Protein AF-A0AAN6P6B8-F1 (afdb_monomer)

Nearest PDB structures (foldseek):
  9g6k-assembly1_Lo  TM=2.796E-01  e=7.199E+00  Toxoplasma gondii

Sequence (50 aa):
MSLSTIVLPKPALGQDVQLGMLYDVRSGQFFASLSLWDNDVVNAKQQLEG

Organism: NCBI:txid2588326

Foldseek 3Di:
DDPPPDDDDDDCPPPPDAFQWDADPVVRDTDDVDGPDDPVVRVVVRVPPD

Solvent-accessible surface area (backbone atoms only — not comparable to full-atom values): 3605 Å² total; per-residue (Å²): 133,82,83,73,79,83,80,78,91,72,86,62,89,86,55,94,80,61,78,54,48,42,73,42,86,88,82,70,45,74,38,82,95,50,56,96,56,61,62,71,66,39,51,68,62,62,68,75,80,124

pLDDT: mean 79.13, std 11.37, range [42.53, 90.12]

Mean predicted aligned error: 7.91 Å

Secondary structure (DSSP, 8-state):
------------TT----TT-EE-TTT--EESS--SS-HHHHHHHHTT--

Radius of gyration: 13.06 Å; Cα contacts (8 Å, |Δi|>4): 33; chains: 1; bounding box: 29×23×35 Å

Structure (mmCIF, N/CA/C/O backbone):
data_AF-A0AAN6P6B8-F1
#
_entry.id  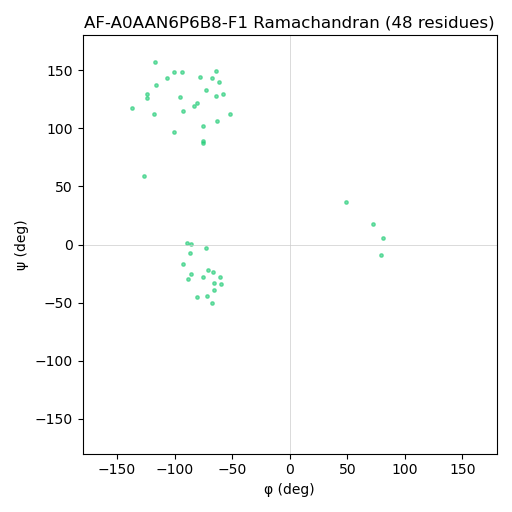 AF-A0AAN6P6B8-F1
#
loop_
_atom_site.group_PDB
_atom_site.id
_atom_site.type_symbol
_atom_site.label_atom_id
_atom_site.label_alt_id
_atom_site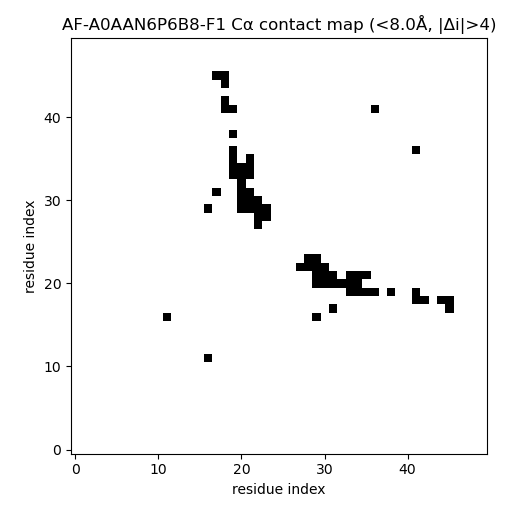.label_comp_id
_atom_site.label_asym_id
_atom_site.label_entity_id
_atom_site.label_seq_id
_atom_site.pdbx_PDB_ins_code
_atom_site.Cartn_x
_atom_site.Cartn_y
_atom_site.Cartn_z
_atom_site.occupancy
_atom_site.B_iso_or_equiv
_atom_site.auth_seq_id
_atom_site.auth_comp_id
_atom_site.auth_asym_id
_atom_site.auth_atom_id
_atom_site.pdbx_PDB_model_num
ATOM 1 N N . MET A 1 1 ? -16.573 10.311 -25.989 1.00 47.06 1 MET A N 1
ATOM 2 C CA . MET A 1 1 ? -16.859 9.821 -24.624 1.00 47.06 1 MET A CA 1
ATOM 3 C C . MET A 1 1 ? -15.633 10.094 -23.775 1.00 47.06 1 MET A C 1
ATOM 5 O O . MET A 1 1 ? -14.579 9.566 -24.096 1.00 47.06 1 MET A O 1
ATOM 9 N N . SER A 1 2 ? -15.738 10.973 -22.778 1.00 58.19 2 SER A N 1
ATOM 10 C CA . SER A 1 2 ? -14.667 11.161 -21.794 1.00 58.19 2 SER A CA 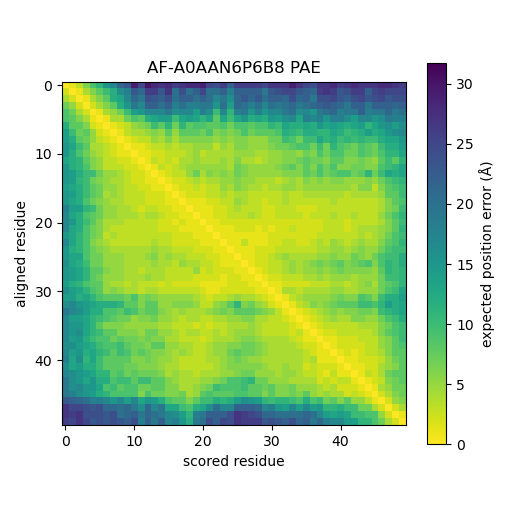1
ATOM 11 C C . SER A 1 2 ? -14.780 10.036 -20.768 1.00 58.19 2 SER A C 1
ATOM 13 O O . SER A 1 2 ? -15.845 9.866 -20.177 1.00 58.19 2 SER A O 1
ATOM 15 N N . LEU A 1 3 ? -13.727 9.237 -20.600 1.00 58.53 3 LEU A N 1
ATOM 16 C CA . LEU A 1 3 ? -13.621 8.298 -19.486 1.00 58.53 3 LEU A CA 1
ATOM 17 C C . LEU A 1 3 ? -13.290 9.127 -18.245 1.00 58.53 3 LEU A C 1
ATOM 19 O O . LEU A 1 3 ? -12.128 9.350 -17.925 1.00 58.53 3 LEU A O 1
ATOM 23 N N . SER A 1 4 ? -14.313 9.639 -17.568 1.00 67.25 4 SER A N 1
ATOM 24 C CA . SER A 1 4 ? -14.149 10.135 -16.206 1.00 67.25 4 SER A CA 1
ATOM 25 C C . SER A 1 4 ? -13.740 8.947 -15.341 1.00 67.25 4 SER A C 1
ATOM 27 O O . SER A 1 4 ? -14.556 8.056 -15.101 1.00 67.25 4 SER A O 1
ATOM 29 N N . THR A 1 5 ? -12.471 8.897 -14.937 1.00 71.38 5 THR A N 1
ATOM 30 C CA . THR A 1 5 ? -11.942 7.879 -14.027 1.00 71.38 5 THR A CA 1
ATOM 31 C C . THR A 1 5 ? -12.822 7.822 -12.784 1.00 71.38 5 THR A C 1
ATOM 33 O O . THR A 1 5 ? -12.878 8.776 -12.009 1.00 71.38 5 THR A O 1
ATOM 36 N N . ILE A 1 6 ? -13.542 6.716 -12.608 1.00 77.12 6 ILE A N 1
ATOM 37 C CA . ILE A 1 6 ? -14.356 6.491 -11.416 1.00 77.12 6 ILE A CA 1
ATOM 38 C C . ILE A 1 6 ? -13.389 6.126 -10.292 1.00 77.12 6 ILE A C 1
ATOM 40 O O . ILE A 1 6 ? -12.891 5.004 -10.225 1.00 77.12 6 ILE A O 1
ATOM 44 N N . VAL A 1 7 ? -13.100 7.093 -9.425 1.00 77.44 7 VAL A N 1
ATOM 45 C CA . VAL A 1 7 ? -12.401 6.843 -8.163 1.00 77.44 7 VAL A CA 1
ATOM 46 C C . VAL A 1 7 ? -13.442 6.380 -7.150 1.00 77.44 7 VAL A C 1
ATOM 48 O O . VAL A 1 7 ? -14.388 7.107 -6.855 1.00 77.44 7 VAL A O 1
ATOM 51 N N . LEU A 1 8 ? -13.279 5.163 -6.631 1.00 77.31 8 LEU A N 1
ATOM 52 C CA . LEU A 1 8 ? -14.124 4.608 -5.575 1.00 77.31 8 LEU A CA 1
ATOM 53 C C . LEU A 1 8 ? -13.386 4.738 -4.235 1.00 77.31 8 LEU A C 1
ATOM 55 O O . LEU A 1 8 ? -12.534 3.897 -3.941 1.00 77.31 8 LEU A O 1
ATOM 59 N N . PRO A 1 9 ? -13.656 5.779 -3.427 1.00 79.62 9 PRO A N 1
ATOM 60 C CA . PRO A 1 9 ? -13.037 5.898 -2.114 1.00 79.62 9 PRO A CA 1
ATOM 61 C C . PRO A 1 9 ? -13.488 4.735 -1.219 1.00 79.62 9 PRO A C 1
ATOM 63 O O . PRO A 1 9 ? -14.683 4.481 -1.068 1.00 79.62 9 PRO A O 1
ATOM 66 N N . LYS A 1 10 ? -12.524 4.031 -0.617 1.00 82.69 10 LYS A N 1
ATOM 67 C CA . LYS A 1 10 ? -12.750 2.928 0.325 1.00 82.69 10 LYS A CA 1
ATOM 68 C C . LYS A 1 10 ? -12.036 3.240 1.645 1.00 82.69 10 LYS A C 1
ATOM 70 O O . LYS A 1 10 ? -10.847 3.551 1.611 1.00 82.69 10 LYS A O 1
ATOM 75 N N . PRO A 1 11 ? -12.714 3.143 2.802 1.00 84.12 11 PRO A N 1
ATOM 76 C CA . PRO A 1 11 ? -12.052 3.297 4.092 1.00 84.12 11 PRO A CA 1
ATOM 77 C C . PRO A 1 11 ? -11.078 2.138 4.345 1.00 84.12 11 PRO A C 1
ATOM 79 O O . PRO A 1 11 ? -11.381 0.990 4.020 1.00 84.12 11 PRO A O 1
ATOM 82 N N . ALA A 1 12 ? -9.935 2.429 4.970 1.00 82.06 12 ALA A N 1
ATOM 83 C CA . ALA A 1 12 ? -8.912 1.425 5.274 1.00 82.06 12 ALA A CA 1
ATOM 84 C C . ALA A 1 12 ? -9.325 0.449 6.392 1.00 82.06 12 ALA A C 1
ATOM 86 O O . ALA A 1 12 ? -8.790 -0.645 6.462 1.00 82.06 12 ALA A O 1
ATOM 87 N N . LEU A 1 13 ? -10.282 0.809 7.260 1.00 86.38 13 LEU A N 1
ATOM 88 C CA . LEU A 1 13 ? -10.859 -0.073 8.295 1.00 86.38 13 LEU A CA 1
ATOM 89 C C . LEU A 1 13 ? -9.819 -0.830 9.157 1.00 86.38 13 LEU A C 1
ATOM 91 O O . LEU A 1 13 ? -10.039 -1.979 9.532 1.00 86.38 13 LEU A O 1
ATOM 95 N N . GLY A 1 14 ? -8.686 -0.190 9.469 1.00 84.56 14 GLY A N 1
ATOM 96 C CA . GLY A 1 14 ? -7.601 -0.789 10.260 1.00 84.56 14 GLY A CA 1
ATOM 97 C C . GLY A 1 14 ? -6.654 -1.703 9.473 1.00 84.56 14 GLY A C 1
ATOM 98 O O . GLY A 1 14 ? -5.776 -2.318 10.069 1.00 84.56 14 GLY A O 1
ATOM 99 N N . GLN A 1 15 ? -6.812 -1.796 8.150 1.00 83.62 15 GLN A N 1
ATOM 100 C CA . GLN A 1 15 ? -5.846 -2.438 7.264 1.00 83.62 15 GLN A CA 1
ATOM 101 C C . GLN A 1 15 ? -4.610 -1.539 7.123 1.00 83.62 15 GLN A C 1
ATOM 103 O O . GLN A 1 15 ? -4.744 -0.339 6.878 1.00 83.62 15 GLN A O 1
ATOM 108 N N . ASP A 1 16 ? -3.420 -2.124 7.253 1.00 85.38 16 ASP A N 1
ATOM 109 C CA . ASP A 1 16 ? -2.153 -1.443 6.978 1.00 85.38 16 ASP A CA 1
ATOM 110 C C . ASP A 1 16 ? -1.963 -1.322 5.458 1.00 85.38 16 ASP A C 1
ATOM 112 O O . ASP A 1 16 ? -1.463 -2.236 4.802 1.00 85.38 16 ASP A O 1
ATOM 116 N N . VAL A 1 17 ? -2.478 -0.232 4.882 1.00 85.44 17 VAL A N 1
ATOM 117 C CA . VAL A 1 17 ? -2.410 0.058 3.443 1.00 85.44 17 VAL A CA 1
ATOM 118 C C . VAL A 1 17 ? -1.219 0.968 3.177 1.00 85.44 17 VAL A C 1
ATOM 120 O O . VAL A 1 17 ? -1.105 2.043 3.756 1.00 85.44 17 VAL A O 1
ATOM 123 N N . GLN A 1 18 ? -0.361 0.556 2.251 1.00 85.56 18 GLN A N 1
ATOM 124 C CA . GLN A 1 18 ? 0.833 1.288 1.838 1.00 85.56 18 GLN A CA 1
ATOM 125 C C . GLN A 1 18 ? 0.708 1.676 0.365 1.00 85.56 18 GLN A C 1
ATOM 127 O O . GLN A 1 18 ? -0.047 1.060 -0.399 1.00 85.56 18 GLN A O 1
ATOM 132 N N . LEU A 1 19 ? 1.437 2.711 -0.053 1.00 86.25 19 LEU A N 1
ATOM 133 C CA . LEU A 1 19 ? 1.450 3.103 -1.456 1.00 86.25 19 LEU A CA 1
ATOM 134 C C . LEU A 1 19 ? 2.065 1.979 -2.300 1.00 86.25 19 LEU A C 1
ATOM 136 O O . LEU A 1 19 ? 2.906 1.211 -1.844 1.00 86.25 19 LEU A O 1
ATOM 140 N N . GLY A 1 20 ? 1.613 1.861 -3.548 1.00 86.19 20 GLY A N 1
ATOM 141 C CA . GLY A 1 20 ? 2.101 0.837 -4.477 1.00 86.19 20 GLY A CA 1
ATOM 142 C C . GLY A 1 20 ? 1.514 -0.566 -4.275 1.00 86.19 20 GLY A C 1
ATOM 143 O O . GLY A 1 20 ? 1.694 -1.406 -5.156 1.00 86.19 20 GLY A O 1
ATOM 144 N N . MET A 1 21 ? 0.762 -0.819 -3.196 1.00 89.44 21 MET A N 1
ATOM 145 C CA . MET A 1 21 ? 0.055 -2.090 -3.014 1.00 89.44 21 MET A CA 1
ATOM 146 C C . MET A 1 21 ? -0.967 -2.338 -4.125 1.00 89.44 21 MET A C 1
ATOM 148 O O . MET A 1 21 ? -1.729 -1.449 -4.518 1.00 89.44 21 MET A O 1
ATOM 152 N N . LEU A 1 22 ? -1.049 -3.588 -4.575 1.00 90.12 22 LEU A N 1
ATOM 153 C CA . LEU A 1 22 ? -2.139 -4.029 -5.439 1.00 90.12 22 LEU A CA 1
ATOM 154 C C . LEU A 1 22 ? -3.406 -4.283 -4.626 1.00 90.12 22 LEU A C 1
ATOM 156 O O . LEU A 1 22 ? -3.344 -4.812 -3.517 1.00 90.12 22 LEU A O 1
ATOM 160 N N . TYR A 1 23 ? -4.555 -3.962 -5.218 1.00 87.69 23 TYR A N 1
ATOM 161 C CA . TYR A 1 23 ? -5.876 -4.210 -4.647 1.00 87.69 23 TYR A CA 1
ATOM 162 C C . TYR A 1 23 ? -6.726 -5.043 -5.607 1.00 87.69 23 TYR A C 1
ATOM 164 O O . TYR A 1 23 ? -6.929 -4.655 -6.759 1.00 87.69 23 TYR A O 1
ATOM 172 N N . ASP A 1 24 ? -7.259 -6.166 -5.124 1.00 88.38 24 ASP A N 1
ATOM 173 C CA . ASP A 1 24 ? -8.285 -6.925 -5.838 1.00 88.38 24 ASP A CA 1
ATOM 174 C C . ASP A 1 24 ? -9.680 -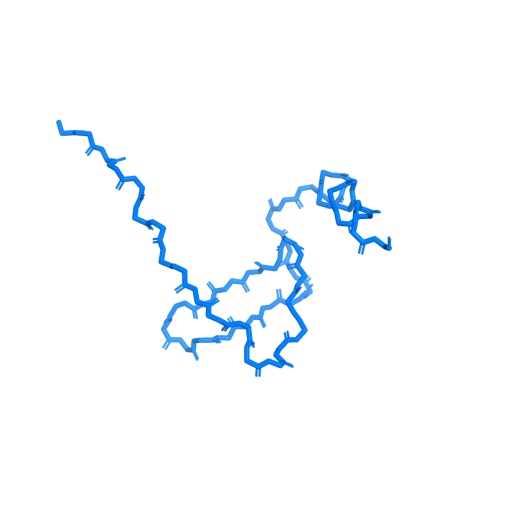6.474 -5.392 1.00 88.38 24 ASP A C 1
ATOM 176 O O . ASP A 1 24 ? -10.106 -6.693 -4.258 1.00 88.38 24 ASP A O 1
ATOM 180 N N . VAL A 1 25 ? -10.430 -5.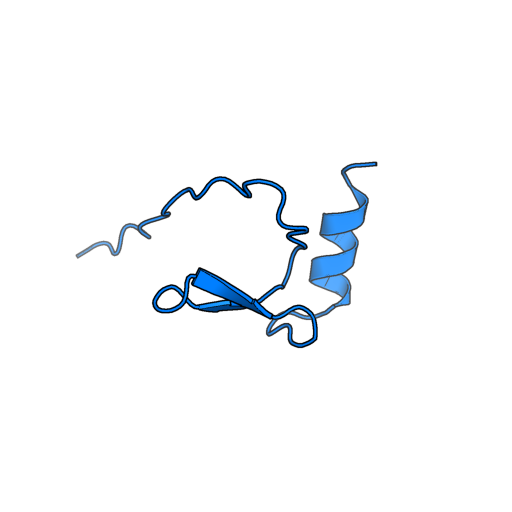877 -6.319 1.00 86.62 25 VAL A N 1
ATOM 181 C CA . VAL A 1 25 ? -11.795 -5.393 -6.079 1.00 86.62 25 VAL A CA 1
ATOM 182 C C . VAL A 1 25 ? -12.805 -6.515 -5.818 1.00 86.62 25 VAL A C 1
ATOM 184 O O . VAL A 1 25 ? -13.832 -6.263 -5.193 1.00 86.62 25 VAL A O 1
ATOM 187 N N . ARG A 1 26 ? -12.541 -7.744 -6.284 1.00 88.12 26 ARG A N 1
ATOM 188 C CA . ARG A 1 26 ? -13.472 -8.876 -6.145 1.00 88.12 26 ARG A CA 1
ATOM 189 C C . ARG A 1 26 ? -13.391 -9.506 -4.763 1.00 88.12 26 ARG A C 1
ATOM 191 O O . ARG A 1 26 ? -14.423 -9.792 -4.167 1.00 88.12 26 ARG A O 1
ATOM 198 N N . SER A 1 27 ? -12.174 -9.727 -4.273 1.00 88.94 27 SER A N 1
ATOM 199 C CA . SER A 1 27 ? -11.921 -10.322 -2.955 1.00 88.94 27 SER A CA 1
ATOM 200 C C . SER A 1 27 ? -11.744 -9.281 -1.845 1.00 88.94 27 SER A C 1
ATOM 202 O O . SER A 1 27 ? -11.850 -9.614 -0.667 1.00 88.94 27 SER A O 1
ATOM 204 N N . GLY A 1 28 ? -11.486 -8.018 -2.197 1.00 85.56 28 GLY A N 1
ATOM 205 C CA . GLY A 1 28 ? -11.204 -6.942 -1.248 1.00 85.56 28 GLY A CA 1
ATOM 206 C C . GLY A 1 28 ? -9.827 -7.040 -0.585 1.00 85.56 28 GLY A C 1
ATOM 207 O O . GLY A 1 28 ? -9.628 -6.420 0.462 1.00 85.56 28 GLY A O 1
ATOM 208 N N . GLN A 1 29 ? -8.907 -7.822 -1.156 1.00 86.56 29 GLN A N 1
ATOM 209 C CA . GLN A 1 29 ? -7.580 -8.089 -0.601 1.00 86.56 29 GLN A CA 1
ATOM 210 C C . GLN A 1 29 ? -6.512 -7.128 -1.136 1.00 86.56 29 GLN A C 1
ATOM 212 O O . GLN A 1 29 ? -6.570 -6.690 -2.287 1.00 86.56 29 GLN A O 1
ATOM 217 N N . PHE A 1 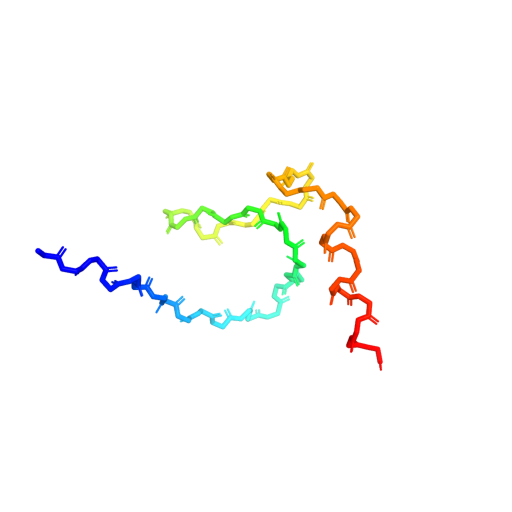30 ? -5.517 -6.846 -0.291 1.00 88.00 30 PHE A N 1
ATOM 218 C CA . PHE A 1 30 ? -4.309 -6.103 -0.648 1.00 88.00 30 PHE A CA 1
ATOM 219 C C . PHE A 1 30 ? -3.107 -7.043 -0.744 1.00 88.00 30 PHE A C 1
ATOM 221 O O . PHE A 1 30 ? -2.974 -7.967 0.060 1.00 88.00 30 PHE A O 1
ATOM 228 N N . PHE A 1 31 ? -2.210 -6.778 -1.693 1.00 87.94 31 PHE A N 1
ATOM 229 C CA . PHE A 1 31 ? -0.966 -7.527 -1.867 1.00 87.94 31 PHE A CA 1
ATOM 230 C C . PHE A 1 31 ? 0.230 -6.594 -1.667 1.00 87.94 31 PHE A C 1
ATOM 232 O O . PHE A 1 31 ? 0.465 -5.698 -2.475 1.00 87.94 31 PHE A O 1
ATOM 239 N N . ALA A 1 32 ? 0.982 -6.816 -0.584 1.00 78.25 32 ALA A N 1
ATOM 240 C CA . ALA A 1 32 ? 2.096 -5.955 -0.176 1.00 78.25 32 ALA A CA 1
ATOM 241 C C . ALA A 1 32 ? 3.435 -6.300 -0.851 1.00 78.25 32 ALA A C 1
ATOM 243 O O . ALA A 1 32 ? 4.300 -5.446 -0.990 1.00 78.25 32 ALA A O 1
ATOM 244 N N . SER A 1 33 ? 3.626 -7.547 -1.288 1.00 74.50 33 SER A N 1
ATO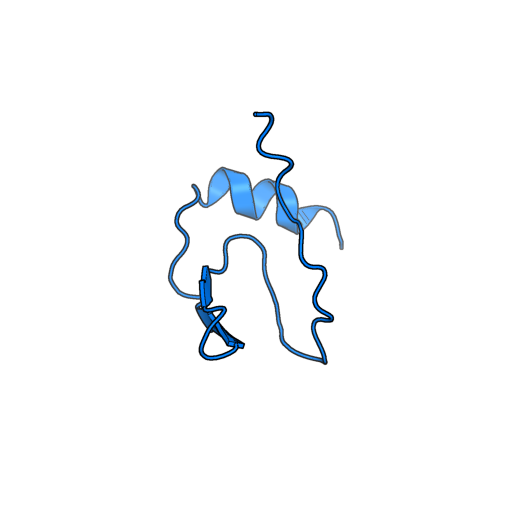M 245 C CA . SER A 1 33 ? 4.905 -8.013 -1.849 1.00 74.50 33 SER A CA 1
ATOM 246 C C . SER A 1 33 ? 5.071 -7.728 -3.345 1.00 74.50 33 SER A C 1
ATOM 248 O O . SER A 1 33 ? 6.077 -8.125 -3.928 1.00 74.50 33 SER A O 1
ATOM 250 N N . LEU A 1 34 ? 4.081 -7.093 -3.980 1.00 77.62 34 LEU A N 1
ATOM 251 C CA . LEU A 1 34 ? 4.077 -6.832 -5.414 1.00 77.62 34 LEU A CA 1
ATOM 252 C C . LEU A 1 34 ? 3.588 -5.411 -5.692 1.00 77.62 34 LEU A C 1
ATOM 254 O O . LEU A 1 34 ? 2.433 -5.088 -5.426 1.00 77.62 34 LEU A O 1
ATOM 258 N N . SER A 1 35 ? 4.470 -4.602 -6.276 1.00 83.44 35 SER A N 1
ATOM 259 C CA . SER A 1 35 ? 4.173 -3.270 -6.801 1.00 83.44 35 SER A CA 1
ATOM 260 C C . SER A 1 35 ? 4.400 -3.269 -8.311 1.00 83.44 35 SER A C 1
ATOM 262 O O . SER A 1 35 ? 5.381 -3.827 -8.800 1.00 83.44 35 SER A O 1
ATOM 264 N N . LEU A 1 36 ? 3.488 -2.639 -9.054 1.00 87.12 36 LEU A N 1
ATOM 265 C CA . LEU A 1 36 ? 3.669 -2.358 -10.489 1.00 87.12 36 LEU A CA 1
ATOM 266 C C . LEU A 1 36 ? 4.405 -1.037 -10.740 1.00 87.12 36 LEU A C 1
ATOM 268 O O . LEU A 1 36 ? 4.710 -0.702 -11.882 1.00 87.12 36 LEU A O 1
ATOM 272 N N . TRP A 1 37 ? 4.645 -0.277 -9.678 1.00 85.25 37 TRP A N 1
ATOM 273 C CA . TRP A 1 37 ? 5.310 1.012 -9.711 1.00 85.25 37 TRP A CA 1
ATOM 274 C C . TRP A 1 37 ? 6.761 0.847 -9.280 1.00 85.25 37 TRP A C 1
ATOM 276 O O . TRP A 1 37 ? 7.066 0.002 -8.436 1.00 85.25 37 TRP A O 1
ATOM 286 N N . ASP A 1 38 ? 7.631 1.688 -9.832 1.00 86.25 38 ASP A N 1
ATOM 287 C CA . ASP 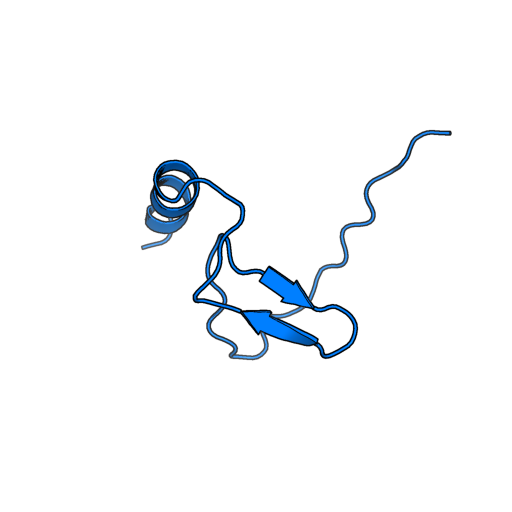A 1 38 ? 9.010 1.796 -9.370 1.00 86.25 38 ASP A CA 1
ATOM 288 C C . ASP A 1 38 ? 9.032 2.164 -7.877 1.00 86.25 38 ASP A C 1
ATOM 290 O O . ASP A 1 38 ? 8.354 3.104 -7.440 1.00 86.25 38 ASP A O 1
ATOM 294 N N . ASN A 1 39 ? 9.804 1.409 -7.097 1.00 83.12 39 ASN A N 1
ATOM 295 C CA . ASN A 1 39 ? 9.913 1.593 -5.656 1.00 83.12 39 ASN A CA 1
ATOM 296 C C . ASN A 1 39 ? 10.431 2.987 -5.297 1.00 83.12 39 ASN A C 1
ATOM 298 O O . ASN A 1 39 ? 9.974 3.549 -4.305 1.00 83.12 39 ASN A O 1
ATOM 302 N N . ASP A 1 40 ? 11.321 3.578 -6.096 1.00 85.38 40 ASP A N 1
ATOM 303 C CA . ASP A 1 40 ? 11.849 4.916 -5.815 1.00 85.38 40 ASP A CA 1
ATOM 304 C C . ASP A 1 40 ? 10.750 5.983 -5.925 1.00 85.38 40 ASP A C 1
ATOM 306 O O . ASP A 1 40 ? 10.712 6.937 -5.146 1.00 85.38 40 ASP A O 1
ATOM 310 N N . VAL A 1 41 ? 9.789 5.787 -6.833 1.00 83.94 41 VAL A N 1
ATOM 311 C CA . VAL A 1 41 ? 8.631 6.679 -6.993 1.00 83.94 41 VAL A CA 1
ATOM 312 C C . VAL A 1 41 ? 7.652 6.523 -5.829 1.00 83.94 41 VAL A C 1
ATOM 314 O O . VAL A 1 41 ? 7.163 7.522 -5.298 1.00 83.94 41 VAL A O 1
ATOM 317 N N . VAL A 1 42 ? 7.365 5.284 -5.426 1.00 83.56 42 VAL A N 1
ATOM 318 C CA . VAL A 1 42 ? 6.426 4.977 -4.335 1.00 83.56 42 VAL A CA 1
ATOM 319 C C . VAL A 1 42 ? 6.982 5.440 -2.986 1.00 83.56 42 VAL A C 1
ATOM 321 O O . VAL A 1 42 ? 6.317 6.181 -2.259 1.00 83.56 42 VAL A O 1
ATOM 324 N N . ASN A 1 43 ? 8.226 5.076 -2.677 1.00 81.25 43 ASN A N 1
ATOM 325 C CA . ASN A 1 43 ? 8.862 5.359 -1.391 1.00 81.25 43 ASN A CA 1
ATOM 326 C C . ASN A 1 43 ? 9.078 6.859 -1.171 1.00 81.25 43 ASN A C 1
ATOM 328 O O . ASN A 1 43 ? 8.833 7.354 -0.070 1.00 81.25 43 ASN A O 1
ATOM 332 N N . ALA A 1 44 ? 9.456 7.603 -2.218 1.00 81.62 44 ALA A N 1
ATOM 333 C CA . ALA A 1 44 ? 9.602 9.057 -2.135 1.00 81.62 44 ALA A CA 1
ATOM 334 C C . ALA A 1 44 ? 8.289 9.769 -1.766 1.00 81.62 44 ALA A C 1
ATOM 336 O O . ALA A 1 44 ? 8.314 10.854 -1.188 1.00 81.62 44 ALA A O 1
ATOM 337 N N . LYS A 1 45 ? 7.133 9.181 -2.102 1.00 78.38 45 LYS A N 1
ATOM 338 C CA . LYS A 1 45 ? 5.813 9.724 -1.751 1.00 78.38 45 LYS A CA 1
ATOM 339 C C . LYS A 1 45 ? 5.319 9.252 -0.392 1.00 78.38 45 LYS A C 1
ATOM 341 O O . LYS A 1 45 ? 4.600 9.996 0.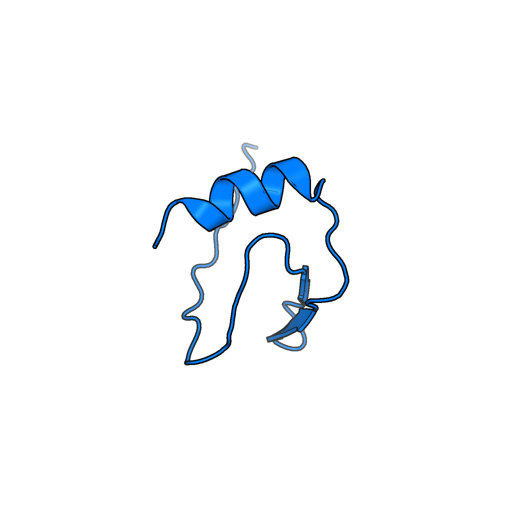262 1.00 78.38 45 LYS A O 1
ATOM 346 N N . GLN A 1 46 ? 5.723 8.061 0.039 1.00 77.31 46 GLN A N 1
ATOM 347 C CA . GLN A 1 46 ? 5.292 7.497 1.314 1.00 77.31 46 GLN A CA 1
ATOM 348 C C . GLN A 1 46 ? 5.985 8.139 2.524 1.00 77.31 46 GLN A C 1
ATOM 350 O O . GLN A 1 46 ? 5.397 8.222 3.594 1.00 77.31 46 GLN A O 1
ATOM 355 N N . GLN A 1 47 ? 7.209 8.646 2.357 1.00 65.19 47 GLN A N 1
ATOM 356 C CA . GLN A 1 47 ? 7.973 9.304 3.428 1.00 65.19 47 GLN A CA 1
ATOM 357 C C . GLN A 1 47 ? 7.454 10.701 3.826 1.00 65.19 47 GLN A C 1
ATOM 359 O O . GLN A 1 47 ? 8.008 11.310 4.737 1.00 65.19 47 GLN A O 1
ATOM 364 N N . LEU A 1 48 ? 6.422 11.232 3.160 1.00 57.91 48 LEU A N 1
ATOM 365 C CA . LEU A 1 48 ? 5.935 12.601 3.379 1.00 57.91 48 LEU A CA 1
ATOM 366 C C . LEU A 1 48 ? 4.852 12.734 4.467 1.00 57.91 48 LEU A C 1
ATOM 368 O O . LEU A 1 48 ? 4.409 13.849 4.723 1.00 57.91 48 LEU A O 1
ATOM 372 N N . GLU A 1 49 ? 4.458 11.647 5.134 1.00 50.44 49 GLU A N 1
ATOM 373 C CA . GLU A 1 49 ? 3.462 11.662 6.220 1.00 50.44 49 GLU A CA 1
ATOM 374 C C . GLU A 1 49 ? 4.008 10.998 7.498 1.00 50.44 49 GLU A C 1
ATOM 376 O O . GLU A 1 49 ? 3.471 10.001 7.980 1.00 50.44 49 GLU A O 1
ATOM 381 N N . GLY A 1 50 ? 5.119 11.539 8.013 1.00 42.53 50 GLY A N 1
ATOM 382 C CA . GLY A 1 50 ? 5.673 11.221 9.336 1.00 42.53 50 GLY A CA 1
ATOM 383 C C . GLY A 1 50 ? 5.310 12.264 10.383 1.00 42.53 50 GLY A C 1
ATOM 384 O O . GLY A 1 50 ? 5.413 13.468 10.055 1.00 42.53 50 GLY A O 1
#